Protein AF-A0AAD7MAL5-F1 (afdb_monomer_lite)

pLDDT: mean 73.02, std 10.61, range [38.44, 83.94]

Organism: Mycena rosella (NCBI:txid1033263)

Structure (mmCIF, N/CA/C/O backbone):
data_AF-A0AAD7MAL5-F1
#
_entry.id   AF-A0AAD7MAL5-F1
#
loop_
_atom_site.group_PDB
_atom_site.id
_atom_site.type_symbol
_atom_site.label_atom_id
_atom_site.label_alt_id
_atom_site.label_comp_id
_atom_site.label_asym_id
_atom_site.label_entity_id
_atom_site.label_seq_id
_atom_site.pdbx_PDB_ins_code
_atom_site.Cartn_x
_atom_site.Cartn_y
_atom_site.Cartn_z
_atom_site.occupancy
_atom_site.B_iso_or_equiv
_atom_site.auth_seq_id
_atom_site.auth_comp_id
_atom_site.auth_asym_id
_atom_site.auth_atom_id
_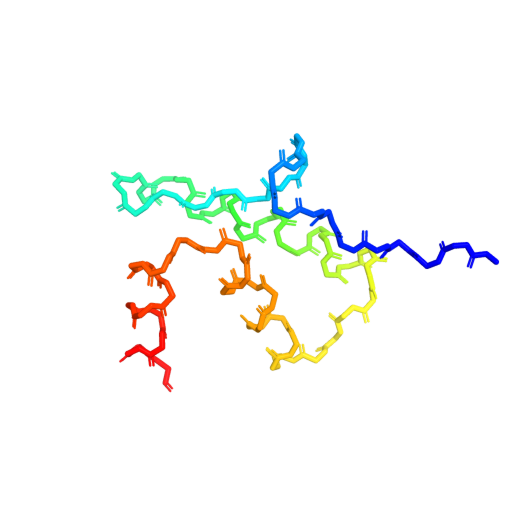atom_site.pdbx_PDB_model_num
ATOM 1 N N . MET A 1 1 ? -23.899 8.979 1.674 1.00 38.44 1 MET A N 1
ATOM 2 C CA . MET A 1 1 ? -22.560 9.561 1.900 1.00 38.44 1 MET A CA 1
ATOM 3 C C . MET A 1 1 ? -21.574 8.719 1.114 1.00 38.44 1 MET A C 1
ATOM 5 O O . MET A 1 1 ? -21.620 7.505 1.265 1.00 38.44 1 MET A O 1
ATOM 9 N N . ALA A 1 2 ? -20.793 9.313 0.210 1.00 43.75 2 ALA A N 1
ATOM 10 C CA . ALA A 1 2 ? -19.820 8.558 -0.574 1.00 43.75 2 ALA A CA 1
ATOM 11 C C . ALA A 1 2 ? -18.697 8.106 0.364 1.00 43.75 2 ALA A C 1
ATOM 13 O O . ALA A 1 2 ? -17.997 8.934 0.943 1.00 43.75 2 ALA A O 1
ATOM 14 N N . GLN A 1 3 ? -18.591 6.797 0.568 1.00 49.12 3 GLN A N 1
ATOM 15 C CA . GLN A 1 3 ? -17.442 6.194 1.230 1.00 49.12 3 GLN A CA 1
ATOM 16 C C . GLN A 1 3 ? -16.208 6.607 0.414 1.00 49.12 3 GLN A C 1
ATOM 18 O O . GLN A 1 3 ? -16.279 6.520 -0.815 1.00 49.12 3 GLN A O 1
ATOM 23 N N . PRO A 1 4 ? -15.128 7.119 1.027 1.00 54.22 4 PRO A N 1
ATOM 24 C CA . PRO A 1 4 ? -13.930 7.471 0.281 1.00 54.22 4 PRO A CA 1
ATOM 25 C C . PRO A 1 4 ? -13.402 6.197 -0.378 1.00 54.22 4 PRO A C 1
ATOM 27 O O . PRO A 1 4 ? -12.844 5.324 0.272 1.00 54.22 4 PRO A O 1
ATOM 30 N N . THR A 1 5 ? -13.657 6.059 -1.673 1.00 58.00 5 THR A N 1
ATOM 31 C CA . THR A 1 5 ? -13.100 4.996 -2.495 1.00 58.00 5 THR A CA 1
ATOM 32 C C . THR A 1 5 ? -11.624 5.294 -2.683 1.00 58.00 5 THR A C 1
ATOM 34 O O . THR A 1 5 ? -11.265 6.424 -3.023 1.00 58.00 5 THR A O 1
ATOM 37 N N . LEU A 1 6 ? -10.781 4.288 -2.450 1.00 66.62 6 LEU A N 1
ATOM 38 C CA . LEU A 1 6 ? -9.352 4.355 -2.745 1.00 66.62 6 LEU A CA 1
ATOM 39 C C . LEU A 1 6 ? -9.119 4.972 -4.132 1.00 66.62 6 LEU A C 1
ATOM 41 O O . LEU A 1 6 ? -9.867 4.641 -5.061 1.00 66.62 6 LEU A O 1
ATOM 45 N N . PRO A 1 7 ? -8.111 5.851 -4.282 1.00 60.50 7 PRO A N 1
ATOM 46 C CA . PRO A 1 7 ? -7.805 6.452 -5.574 1.00 60.50 7 PRO A CA 1
ATOM 47 C C . PRO A 1 7 ? -7.571 5.353 -6.616 1.00 60.50 7 PRO A C 1
ATOM 49 O O . PRO A 1 7 ? -6.961 4.319 -6.322 1.00 60.50 7 PRO A O 1
ATOM 52 N N . ALA A 1 8 ? -8.090 5.553 -7.827 1.00 58.28 8 ALA A N 1
ATOM 53 C CA . ALA A 1 8 ? -7.863 4.614 -8.914 1.00 58.28 8 ALA A CA 1
ATOM 54 C C . ALA A 1 8 ? -6.372 4.624 -9.291 1.00 58.28 8 ALA A C 1
ATOM 56 O O . ALA A 1 8 ? -5.713 5.653 -9.173 1.00 58.28 8 ALA A O 1
ATOM 57 N N . ARG A 1 9 ? -5.828 3.481 -9.746 1.00 53.78 9 ARG A N 1
ATOM 58 C CA . ARG A 1 9 ? -4.438 3.394 -10.238 1.00 53.78 9 ARG A CA 1
ATOM 59 C C . ARG A 1 9 ? -4.208 4.495 -11.292 1.00 53.78 9 ARG A C 1
ATOM 61 O O . ARG A 1 9 ? -4.733 4.373 -12.395 1.00 53.78 9 ARG A O 1
ATOM 68 N N . GLY A 1 10 ? -3.423 5.526 -10.966 1.00 52.88 10 GLY A N 1
ATOM 69 C CA . GLY A 1 10 ? -3.060 6.610 -11.894 1.00 52.88 10 GLY A CA 1
ATOM 70 C C . GLY A 1 10 ? -3.637 7.991 -11.563 1.00 52.88 10 GLY A C 1
ATOM 71 O O . GLY A 1 10 ? -3.288 8.958 -12.235 1.00 52.88 10 GLY A O 1
ATOM 72 N N . ASP A 1 11 ? -4.461 8.120 -10.520 1.00 57.31 11 ASP A N 1
ATOM 73 C CA . ASP A 1 11 ? -4.817 9.422 -9.946 1.00 57.31 11 ASP A CA 1
ATOM 74 C C . ASP A 1 11 ? -3.591 10.101 -9.313 1.00 57.31 11 ASP A C 1
ATOM 76 O O . ASP A 1 11 ? -2.710 9.426 -8.778 1.00 57.31 11 ASP A O 1
ATOM 80 N N . CYS A 1 12 ? -3.552 11.437 -9.277 1.00 55.75 12 CYS A N 1
ATOM 81 C CA . CYS A 1 12 ? -2.445 12.204 -8.678 1.00 55.75 12 CYS A CA 1
ATOM 82 C C . CYS A 1 12 ? -2.186 11.894 -7.191 1.00 55.75 12 CYS A C 1
ATOM 84 O O . CYS A 1 12 ? -1.155 12.291 -6.659 1.00 55.75 12 CYS A O 1
ATOM 86 N N . ASN A 1 13 ? -3.116 11.206 -6.524 1.00 59.19 13 ASN A N 1
ATOM 87 C CA . ASN A 1 13 ? -3.009 10.790 -5.127 1.00 59.19 13 ASN A CA 1
ATOM 88 C C . ASN A 1 13 ? -2.735 9.281 -4.966 1.00 59.19 13 ASN A C 1
ATOM 90 O O . ASN A 1 13 ? -2.902 8.732 -3.875 1.00 59.19 13 ASN A O 1
ATOM 94 N N . THR A 1 14 ? -2.399 8.595 -6.062 1.00 65.94 14 THR A N 1
ATOM 95 C CA . THR A 1 14 ? -2.052 7.174 -6.055 1.00 65.94 14 THR A CA 1
ATOM 96 C C . THR A 1 14 ? -0.630 7.024 -5.530 1.00 65.94 14 THR A C 1
ATOM 98 O O . THR A 1 14 ? 0.292 7.542 -6.163 1.00 65.94 14 THR A O 1
ATOM 101 N N . PRO A 1 15 ? -0.412 6.309 -4.416 1.00 67.50 15 PRO A N 1
ATOM 102 C CA . PRO A 1 15 ? 0.938 6.007 -3.975 1.00 67.50 15 PRO A CA 1
ATOM 103 C C . PRO A 1 15 ? 1.615 5.126 -5.024 1.00 67.50 15 PRO A C 1
ATOM 105 O O . PRO A 1 15 ? 1.175 4.012 -5.281 1.00 67.50 15 PRO A O 1
ATOM 108 N N . THR A 1 16 ? 2.676 5.617 -5.653 1.00 70.38 16 THR A N 1
ATOM 109 C CA . THR A 1 16 ? 3.513 4.817 -6.553 1.00 70.38 16 THR A CA 1
ATOM 110 C C . THR A 1 16 ? 4.767 4.400 -5.817 1.00 70.38 16 THR A C 1
ATOM 112 O O . THR A 1 16 ? 5.476 5.242 -5.266 1.00 70.38 16 THR A O 1
ATOM 115 N N . PHE A 1 17 ? 5.053 3.105 -5.824 1.00 72.25 17 PHE A N 1
ATOM 116 C CA . PHE A 1 17 ? 6.340 2.599 -5.384 1.00 72.25 17 PHE A CA 1
ATOM 117 C C . PHE A 1 17 ? 7.218 2.358 -6.603 1.00 72.25 17 PHE A C 1
ATOM 119 O O . PHE A 1 17 ? 6.782 1.731 -7.569 1.00 72.25 17 PHE A O 1
ATOM 126 N N . ASP A 1 18 ? 8.453 2.841 -6.537 1.00 74.25 18 ASP A N 1
ATOM 127 C CA . ASP A 1 18 ? 9.466 2.539 -7.532 1.00 74.25 18 ASP A CA 1
ATOM 128 C C . ASP A 1 18 ? 10.591 1.747 -6.867 1.00 74.25 18 ASP A C 1
ATOM 130 O O . ASP A 1 18 ? 11.337 2.262 -6.029 1.00 74.25 18 ASP A O 1
ATOM 134 N N . SER A 1 19 ? 10.725 0.480 -7.255 1.00 69.25 19 SER A N 1
ATOM 135 C CA . SER A 1 19 ? 11.754 -0.422 -6.727 1.00 69.25 19 SER A CA 1
ATOM 136 C C . SER A 1 19 ? 13.183 0.040 -7.007 1.00 69.25 19 SER A C 1
ATOM 138 O O . SER A 1 19 ? 14.117 -0.440 -6.369 1.00 69.25 19 SER A O 1
ATOM 140 N N . THR A 1 20 ? 13.389 0.980 -7.935 1.00 76.38 20 THR A N 1
ATOM 141 C CA . THR A 1 20 ? 14.711 1.576 -8.180 1.00 76.38 20 THR A CA 1
ATOM 142 C C . THR A 1 20 ? 15.068 2.655 -7.155 1.00 76.38 20 THR A C 1
ATOM 144 O O . THR A 1 20 ? 16.234 3.040 -7.044 1.00 76.38 20 THR A O 1
ATOM 147 N N . LYS A 1 21 ? 14.093 3.121 -6.362 1.00 76.12 21 LYS A N 1
ATOM 148 C CA . LYS A 1 21 ? 14.250 4.196 -5.379 1.00 76.12 21 LYS A CA 1
ATOM 149 C C . LYS A 1 21 ? 13.764 3.759 -3.992 1.00 76.12 21 LYS A C 1
ATOM 151 O O . LYS A 1 21 ? 12.726 4.215 -3.513 1.00 76.12 21 LYS A O 1
ATOM 156 N N . PRO A 1 22 ? 14.574 2.986 -3.249 1.00 73.69 22 PRO A N 1
ATOM 157 C CA . PRO A 1 22 ? 14.224 2.541 -1.896 1.00 73.69 22 PRO A CA 1
ATOM 158 C C . PRO A 1 22 ? 14.004 3.694 -0.900 1.00 73.69 22 PRO A C 1
ATOM 160 O O . PRO A 1 22 ? 13.387 3.504 0.142 1.00 73.69 22 PRO A O 1
ATOM 163 N N . ARG A 1 23 ? 14.466 4.913 -1.214 1.00 79.00 23 ARG A N 1
ATOM 164 C CA . ARG A 1 23 ? 14.198 6.119 -0.410 1.00 79.00 23 ARG A CA 1
ATOM 165 C C . ARG A 1 23 ? 12.736 6.569 -0.452 1.00 79.00 23 ARG A C 1
ATOM 167 O O . ARG A 1 23 ? 12.315 7.278 0.455 1.00 79.00 23 ARG A O 1
ATOM 174 N N . GLU A 1 24 ? 11.975 6.171 -1.470 1.00 79.38 24 GLU A N 1
ATOM 175 C CA . GLU A 1 24 ? 10.545 6.483 -1.577 1.00 79.38 24 GLU A CA 1
ATOM 176 C C . GLU A 1 24 ? 9.671 5.455 -0.840 1.00 79.38 24 GLU A C 1
ATOM 178 O O . GLU A 1 24 ? 8.500 5.725 -0.594 1.00 79.38 24 GLU A O 1
ATOM 183 N N . LEU A 1 25 ? 10.244 4.330 -0.388 1.00 80.06 25 LEU A N 1
ATOM 184 C CA . LEU A 1 25 ? 9.564 3.301 0.406 1.00 80.06 25 LEU A CA 1
ATOM 185 C C . LEU A 1 25 ? 8.846 3.866 1.655 1.00 80.06 25 LEU A C 1
ATOM 187 O O . LEU A 1 25 ? 7.647 3.629 1.793 1.00 80.06 25 LEU A O 1
ATOM 191 N N . PRO A 1 26 ? 9.496 4.638 2.555 1.00 81.00 26 PRO A N 1
ATOM 192 C CA . PRO A 1 26 ? 8.804 5.203 3.718 1.00 81.00 26 PRO A CA 1
ATOM 193 C C . PRO A 1 26 ? 7.701 6.196 3.332 1.00 81.00 26 PRO A C 1
ATOM 195 O O . PRO A 1 26 ? 6.700 6.302 4.035 1.00 81.00 26 PRO A O 1
ATOM 198 N N . ARG A 1 27 ? 7.854 6.906 2.207 1.00 81.44 27 ARG A N 1
ATOM 199 C CA . ARG A 1 27 ? 6.824 7.821 1.706 1.00 81.44 27 ARG A CA 1
ATOM 200 C C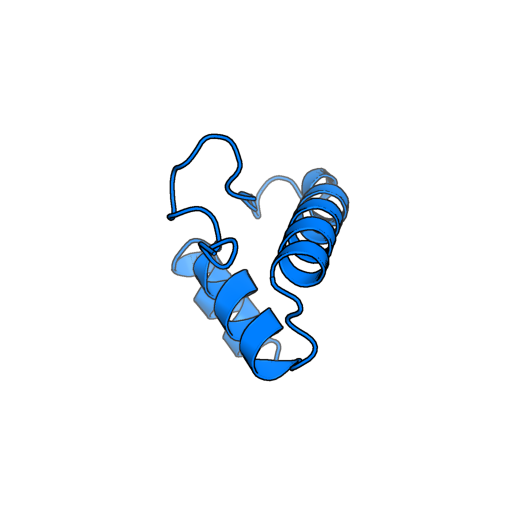 . ARG A 1 27 ? 5.605 7.045 1.213 1.00 81.44 27 ARG A C 1
ATOM 202 O O . ARG A 1 27 ? 4.498 7.334 1.641 1.00 81.44 27 ARG A O 1
ATOM 209 N N . TYR A 1 28 ? 5.840 5.992 0.434 1.00 81.06 28 TYR A N 1
ATOM 210 C CA . TYR A 1 28 ? 4.815 5.068 -0.037 1.00 81.06 28 TYR A CA 1
ATOM 211 C C . TYR A 1 28 ? 4.012 4.443 1.116 1.00 81.06 28 TYR A C 1
ATOM 213 O O . TYR A 1 28 ? 2.784 4.438 1.067 1.00 81.06 28 TYR A O 1
ATOM 221 N N . PHE A 1 29 ? 4.674 3.985 2.186 1.00 80.94 29 PHE A N 1
ATOM 222 C CA . PHE A 1 29 ? 3.976 3.490 3.380 1.00 80.94 29 PHE A CA 1
ATOM 223 C C . PHE A 1 29 ? 3.121 4.567 4.058 1.00 80.94 29 PHE A C 1
ATOM 225 O O . PHE A 1 29 ? 1.988 4.286 4.436 1.00 80.94 29 PHE A O 1
ATOM 232 N N . SER A 1 30 ? 3.626 5.798 4.160 1.00 82.88 30 SER A N 1
ATOM 233 C CA . SER A 1 30 ? 2.889 6.921 4.754 1.00 82.88 30 SER A CA 1
ATOM 234 C C . SER A 1 30 ? 1.626 7.273 3.951 1.00 82.88 30 SER A C 1
ATOM 236 O O . SER A 1 30 ? 0.546 7.450 4.518 1.00 82.88 30 SER A O 1
ATOM 238 N N . ASP A 1 31 ? 1.725 7.287 2.618 1.00 81.00 31 ASP A N 1
ATOM 239 C CA . ASP A 1 31 ? 0.574 7.478 1.731 1.00 81.00 31 ASP A CA 1
ATOM 240 C C . ASP A 1 31 ? -0.435 6.316 1.841 1.00 81.00 31 ASP A C 1
ATOM 242 O O . ASP A 1 31 ? -1.647 6.546 1.893 1.00 81.00 31 ASP A O 1
ATOM 246 N N . LEU A 1 32 ? 0.033 5.065 1.940 1.00 79.44 32 LEU A N 1
ATOM 247 C CA . LEU A 1 32 ? -0.833 3.905 2.181 1.00 79.44 32 LEU A CA 1
ATOM 248 C C . LEU A 1 32 ? -1.571 4.002 3.523 1.00 79.44 32 LEU A C 1
ATOM 250 O O . LEU A 1 32 ? -2.781 3.786 3.562 1.00 79.44 32 LEU A O 1
ATOM 254 N N . GLU A 1 33 ? -0.886 4.351 4.614 1.00 82.06 33 GLU A N 1
ATOM 255 C CA . GLU A 1 33 ? -1.507 4.522 5.933 1.00 82.06 33 GLU A CA 1
ATOM 256 C C . GLU A 1 33 ? -2.559 5.631 5.938 1.00 82.06 33 GLU A C 1
ATOM 258 O O . GLU A 1 33 ? -3.633 5.464 6.526 1.00 82.06 33 GLU A O 1
ATOM 263 N N . PHE A 1 34 ? -2.299 6.736 5.236 1.00 82.19 34 PHE A N 1
ATOM 264 C CA . PHE A 1 34 ? -3.271 7.810 5.063 1.00 82.19 34 PHE A CA 1
ATOM 265 C C . PHE A 1 34 ? -4.535 7.312 4.350 1.00 82.19 34 PHE A C 1
ATOM 267 O O . PHE A 1 34 ? -5.657 7.579 4.792 1.00 82.19 34 PHE A O 1
ATOM 274 N N . HIS A 1 35 ? -4.372 6.532 3.281 1.00 78.12 35 HIS A N 1
ATOM 275 C CA . HIS A 1 35 ? -5.486 5.938 2.543 1.00 78.12 35 HIS A CA 1
ATOM 276 C C . HIS A 1 35 ? -6.246 4.888 3.350 1.00 78.12 35 HIS A C 1
ATOM 278 O O . HIS A 1 35 ? -7.478 4.918 3.367 1.00 78.12 35 HIS A O 1
ATOM 284 N N . PHE A 1 36 ? -5.549 4.007 4.068 1.00 81.00 36 PHE A N 1
ATOM 285 C CA . PHE A 1 36 ? -6.173 3.013 4.944 1.00 81.00 36 PHE A CA 1
ATOM 286 C C . PHE A 1 36 ? -6.960 3.667 6.072 1.00 81.00 36 PHE A C 1
ATOM 288 O O . PHE A 1 36 ? -8.088 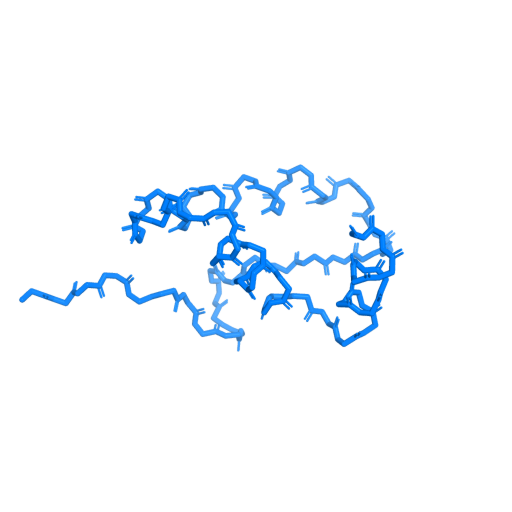3.258 6.340 1.00 81.00 36 PHE A O 1
ATOM 295 N N . THR A 1 37 ? -6.411 4.721 6.677 1.0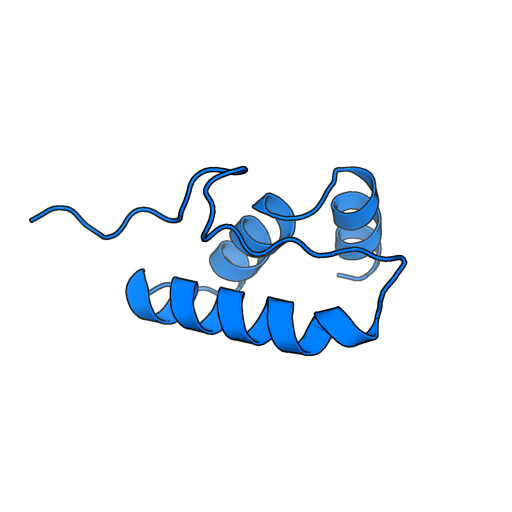0 82.69 37 THR A N 1
ATOM 296 C CA . THR A 1 37 ? -7.087 5.498 7.722 1.00 82.69 37 THR A CA 1
ATOM 297 C C . THR A 1 37 ? -8.344 6.168 7.179 1.00 82.69 37 THR A C 1
ATOM 299 O O . THR A 1 37 ? -9.398 6.095 7.806 1.00 82.69 37 THR A O 1
ATOM 302 N N . ARG A 1 38 ? -8.277 6.768 5.982 1.00 81.56 38 ARG A N 1
ATOM 303 C CA . ARG A 1 38 ? -9.448 7.388 5.341 1.00 81.56 38 ARG A CA 1
ATOM 304 C C . ARG A 1 38 ? -10.519 6.376 4.949 1.00 81.56 38 ARG A C 1
ATOM 306 O O . ARG A 1 38 ? -11.698 6.686 5.074 1.00 81.56 38 ARG A O 1
ATOM 313 N N . CYS A 1 39 ? -10.121 5.199 4.478 1.00 75.81 39 CYS A N 1
ATOM 314 C CA . CYS A 1 39 ? -11.041 4.142 4.059 1.00 75.81 39 CYS A CA 1
ATOM 315 C C . CYS A 1 39 ? -11.488 3.243 5.222 1.00 75.81 39 CYS A C 1
ATOM 317 O O . CYS A 1 39 ? -12.322 2.365 5.027 1.00 75.81 39 CYS A O 1
ATOM 319 N N . THR A 1 40 ? -10.985 3.471 6.441 1.00 80.31 40 THR A N 1
ATOM 320 C CA . THR A 1 40 ? -11.250 2.630 7.624 1.00 80.31 40 THR A CA 1
ATOM 321 C C . THR A 1 40 ? -10.840 1.165 7.426 1.00 80.31 40 THR A C 1
ATOM 323 O O . THR A 1 40 ? -11.426 0.254 8.007 1.00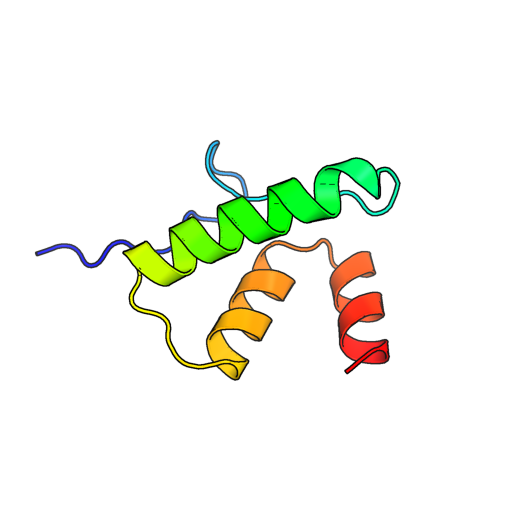 80.31 40 THR A O 1
ATOM 326 N N . ILE A 1 41 ? -9.823 0.920 6.596 1.00 80.44 41 ILE A N 1
ATOM 327 C CA . ILE A 1 41 ? -9.340 -0.428 6.292 1.00 80.44 41 ILE A CA 1
ATOM 328 C C . ILE A 1 41 ? -8.460 -0.873 7.452 1.00 80.44 41 ILE A C 1
ATOM 330 O O . ILE A 1 41 ? -7.317 -0.440 7.599 1.00 80.44 41 ILE A O 1
ATOM 334 N N . THR A 1 42 ? -9.014 -1.720 8.308 1.00 79.69 42 THR A N 1
ATOM 335 C CA . THR A 1 42 ? -8.317 -2.321 9.451 1.00 79.69 42 THR A CA 1
ATOM 336 C C . THR A 1 42 ? -7.761 -3.701 9.127 1.00 79.69 42 THR A C 1
ATOM 338 O O . THR A 1 42 ? -6.787 -4.113 9.755 1.00 79.69 42 THR A O 1
ATOM 341 N N . ASP A 1 43 ? -8.326 -4.372 8.123 1.00 83.94 43 ASP A N 1
ATOM 342 C CA . ASP A 1 43 ? -7.930 -5.718 7.732 1.00 83.94 43 ASP A CA 1
ATOM 343 C C . ASP A 1 43 ? -6.562 -5.737 7.036 1.00 83.94 43 ASP A C 1
ATOM 345 O O . ASP A 1 43 ? -6.300 -4.985 6.095 1.00 83.94 43 ASP A O 1
ATOM 349 N N . ALA A 1 44 ? -5.664 -6.592 7.524 1.00 80.75 44 ALA A N 1
ATOM 350 C CA . ALA A 1 44 ? -4.304 -6.687 7.007 1.00 80.75 44 ALA A CA 1
ATOM 351 C C . ALA A 1 44 ? -4.247 -7.307 5.601 1.00 80.75 44 ALA A C 1
ATOM 353 O O . ALA A 1 44 ? -3.382 -6.922 4.811 1.00 80.75 44 ALA A O 1
ATOM 354 N N . ALA A 1 45 ? -5.164 -8.220 5.266 1.00 79.75 45 ALA A N 1
ATOM 355 C CA . ALA A 1 45 ? -5.242 -8.812 3.935 1.00 79.75 45 ALA A CA 1
ATOM 356 C C . ALA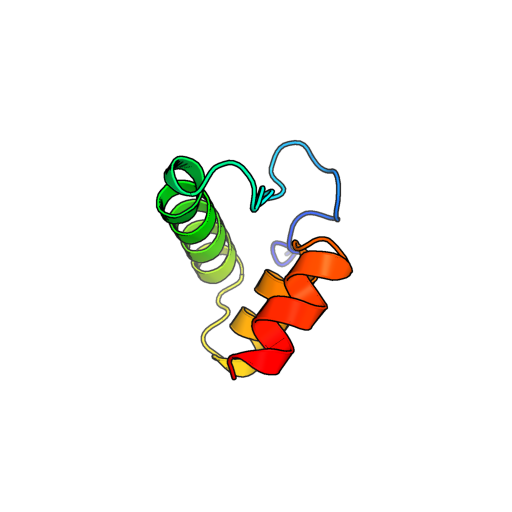 A 1 45 ? -5.754 -7.785 2.917 1.00 79.75 45 ALA A C 1
ATOM 358 O O . ALA A 1 45 ? -5.151 -7.640 1.855 1.00 79.75 45 ALA A O 1
ATOM 359 N N . GLU A 1 46 ? -6.761 -6.984 3.272 1.00 80.50 46 GLU A N 1
ATOM 360 C CA . GLU A 1 46 ? -7.236 -5.872 2.441 1.00 80.50 46 GLU A CA 1
ATOM 361 C C . GLU A 1 46 ? -6.144 -4.816 2.257 1.00 80.50 46 GLU A C 1
ATOM 363 O O . GLU A 1 46 ? -5.879 -4.388 1.133 1.00 80.50 46 GLU A O 1
ATOM 368 N N . LYS A 1 47 ? -5.421 -4.448 3.325 1.00 81.31 47 LYS A N 1
ATOM 369 C CA . LYS A 1 47 ? -4.257 -3.550 3.217 1.00 81.31 47 LYS A CA 1
ATOM 370 C C . LYS A 1 47 ? -3.217 -4.088 2.239 1.00 81.31 47 LYS A C 1
ATOM 372 O O . LYS A 1 47 ? -2.744 -3.339 1.386 1.00 81.31 47 LYS A O 1
ATOM 377 N N . LYS A 1 48 ? -2.879 -5.379 2.327 1.00 80.31 48 LYS A N 1
ATOM 378 C CA . LYS A 1 48 ? -1.913 -6.020 1.423 1.00 80.31 48 LYS A CA 1
ATOM 379 C C . LYS A 1 48 ? -2.431 -6.049 -0.017 1.00 80.31 48 LYS A C 1
ATOM 381 O O . LYS A 1 48 ? -1.688 -5.721 -0.942 1.00 80.31 48 LYS A O 1
ATOM 386 N N . SER A 1 49 ? -3.704 -6.378 -0.212 1.00 81.06 49 SER A N 1
ATOM 387 C CA . SER A 1 49 ? -4.360 -6.413 -1.523 1.00 81.06 49 SER A CA 1
ATOM 388 C C . SER A 1 49 ? -4.376 -5.027 -2.172 1.00 81.06 49 SER A C 1
ATOM 390 O O . SER A 1 49 ? -4.072 -4.866 -3.350 1.00 81.06 49 SER A O 1
ATOM 392 N N . HIS A 1 50 ? -4.615 -3.977 -1.387 1.00 77.31 50 HIS A N 1
ATOM 393 C CA . HIS A 1 50 ? -4.548 -2.601 -1.863 1.00 77.31 50 HIS A CA 1
ATOM 394 C C . HIS A 1 50 ? -3.123 -2.118 -2.120 1.00 77.31 50 HIS A C 1
ATOM 396 O O . HIS A 1 50 ? -2.888 -1.502 -3.155 1.00 77.31 50 HIS A O 1
ATOM 402 N N . ALA A 1 51 ? -2.166 -2.429 -1.244 1.00 79.06 51 ALA A N 1
ATOM 403 C CA . ALA A 1 51 ? -0.758 -2.102 -1.455 1.00 79.06 51 ALA A CA 1
ATOM 404 C C . ALA A 1 51 ? -0.240 -2.747 -2.750 1.00 79.06 51 ALA A C 1
ATOM 406 O O . ALA A 1 51 ? 0.229 -2.051 -3.645 1.00 79.06 51 ALA A O 1
ATOM 407 N N . THR A 1 52 ? -0.450 -4.053 -2.931 1.00 78.00 52 THR A N 1
ATOM 408 C CA . THR A 1 52 ? -0.120 -4.755 -4.184 1.00 78.00 52 THR A CA 1
ATOM 409 C C . THR A 1 52 ? -0.914 -4.209 -5.372 1.00 78.00 52 THR A C 1
ATOM 411 O O . THR A 1 52 ? -0.374 -4.061 -6.467 1.00 78.00 52 THR A O 1
ATOM 414 N N . ARG A 1 53 ? -2.157 -3.756 -5.166 1.00 75.69 53 ARG A N 1
ATOM 415 C CA . ARG A 1 53 ? -2.909 -3.010 -6.179 1.00 75.69 53 ARG A CA 1
ATOM 416 C C . ARG A 1 53 ? -2.289 -1.647 -6.509 1.00 75.69 53 ARG A C 1
ATOM 418 O O . ARG A 1 53 ? -2.688 -1.086 -7.506 1.00 75.69 53 ARG A O 1
ATOM 425 N N . PHE A 1 54 ? -1.298 -1.107 -5.826 1.00 72.94 54 PHE A N 1
ATOM 426 C CA . PHE A 1 54 ? -0.590 0.092 -6.305 1.00 72.94 54 PHE A CA 1
ATOM 427 C C . PHE A 1 54 ? 0.778 -0.210 -6.920 1.00 72.94 54 PHE A C 1
ATOM 429 O O . PHE A 1 54 ? 1.343 0.625 -7.624 1.00 72.94 54 PHE A O 1
ATOM 436 N N . LEU A 1 55 ? 1.277 -1.422 -6.699 1.00 74.88 55 LEU A N 1
ATOM 437 C CA . LEU A 1 55 ? 2.530 -1.909 -7.249 1.00 74.88 55 LEU A CA 1
ATOM 438 C C . LEU A 1 55 ? 2.397 -2.276 -8.734 1.00 74.88 55 LEU A C 1
ATOM 440 O O . LEU A 1 55 ? 1.336 -2.694 -9.215 1.00 74.88 55 LEU A O 1
ATOM 444 N N . SER A 1 56 ? 3.508 -2.150 -9.462 1.00 74.31 56 SER A N 1
ATOM 445 C CA . SER A 1 56 ? 3.631 -2.736 -10.797 1.00 74.31 56 SER A CA 1
ATOM 446 C C . SER A 1 56 ? 3.623 -4.260 -10.702 1.00 74.31 56 SER A C 1
ATOM 448 O O . SER A 1 56 ? 4.003 -4.819 -9.678 1.00 74.31 56 SER A O 1
ATOM 450 N N . VAL A 1 57 ? 3.261 -4.948 -11.789 1.00 77.44 57 VAL A N 1
ATOM 451 C CA . VAL A 1 57 ? 3.212 -6.425 -11.838 1.00 77.44 57 VAL A CA 1
ATOM 452 C C . VAL A 1 57 ? 4.517 -7.061 -11.339 1.00 77.44 57 VAL A C 1
ATOM 454 O O . VAL A 1 57 ? 4.481 -8.035 -10.598 1.00 77.44 57 VAL A O 1
ATOM 457 N N . ARG A 1 58 ? 5.668 -6.463 -11.676 1.00 78.88 58 ARG A N 1
ATOM 458 C CA . ARG A 1 58 ? 6.989 -6.923 -11.222 1.00 78.88 58 ARG A CA 1
ATOM 459 C C . ARG A 1 58 ? 7.178 -6.826 -9.705 1.00 78.88 58 ARG A C 1
ATOM 461 O O . ARG A 1 58 ? 7.806 -7.687 -9.107 1.00 78.88 58 ARG A O 1
ATOM 468 N N . ASP A 1 59 ? 6.654 -5.772 -9.094 1.00 76.38 59 ASP A N 1
ATOM 469 C CA . ASP A 1 59 ? 6.802 -5.532 -7.660 1.00 76.38 59 ASP A CA 1
ATOM 470 C C . ASP A 1 59 ? 5.738 -6.296 -6.864 1.00 76.38 59 ASP A C 1
ATOM 472 O O . ASP A 1 59 ? 6.016 -6.733 -5.753 1.00 76.38 59 ASP A O 1
ATOM 476 N N . GLN A 1 60 ? 4.556 -6.530 -7.451 1.00 79.56 60 GLN A N 1
ATOM 477 C CA . GLN A 1 60 ? 3.573 -7.472 -6.911 1.00 79.56 60 GLN A CA 1
ATOM 478 C C . GLN A 1 60 ? 4.165 -8.876 -6.800 1.00 79.56 60 GLN A C 1
ATOM 480 O O . GLN A 1 60 ? 4.074 -9.467 -5.733 1.00 79.56 60 GLN A O 1
ATOM 485 N N . ASP A 1 61 ? 4.800 -9.377 -7.862 1.00 80.50 61 ASP A N 1
ATOM 486 C CA . ASP A 1 61 ? 5.459 -10.689 -7.864 1.00 80.50 61 ASP A CA 1
ATOM 487 C C . ASP A 1 61 ? 6.544 -10.778 -6.778 1.00 80.50 61 ASP A C 1
ATOM 489 O O . ASP A 1 61 ? 6.548 -11.702 -5.968 1.00 80.50 61 ASP A O 1
ATOM 493 N N . ALA A 1 62 ? 7.390 -9.747 -6.671 1.00 80.12 62 ALA A N 1
ATOM 494 C CA . ALA A 1 62 ? 8.414 -9.678 -5.632 1.00 80.12 62 ALA A CA 1
ATOM 495 C C . ALA A 1 62 ? 7.826 -9.659 -4.207 1.00 80.12 62 ALA A C 1
ATOM 497 O O . ALA A 1 62 ? 8.389 -10.268 -3.304 1.00 80.12 62 ALA A O 1
ATOM 498 N N . TRP A 1 63 ? 6.705 -8.968 -3.987 1.00 76.25 63 TRP A N 1
ATOM 499 C CA . TRP A 1 63 ? 6.039 -8.903 -2.682 1.00 76.25 63 TRP A CA 1
ATOM 500 C C . TRP A 1 63 ? 5.269 -10.178 -2.333 1.00 76.25 63 TRP A C 1
ATOM 502 O O . TRP A 1 63 ? 5.217 -10.554 -1.165 1.00 76.25 63 TRP A O 1
ATOM 512 N N . GLU A 1 64 ? 4.674 -10.844 -3.320 1.00 75.38 64 GLU A N 1
ATOM 513 C CA . GLU A 1 64 ? 4.038 -12.153 -3.146 1.00 75.38 64 GLU A CA 1
ATOM 514 C C . GLU A 1 64 ? 5.081 -13.233 -2.843 1.00 75.38 64 GLU A C 1
ATOM 516 O O . GLU A 1 64 ? 4.820 -14.105 -2.025 1.00 75.38 64 GLU A O 1
ATOM 521 N N . ALA A 1 65 ? 6.288 -13.130 -3.409 1.00 78.75 65 ALA A N 1
ATOM 522 C CA . ALA A 1 65 ? 7.404 -14.022 -3.093 1.00 78.75 65 ALA A CA 1
ATOM 523 C C . ALA A 1 65 ? 8.008 -13.809 -1.687 1.00 78.75 65 ALA A C 1
ATOM 525 O O . ALA A 1 65 ? 8.743 -14.670 -1.206 1.00 78.75 65 ALA A O 1
ATOM 526 N N . LEU A 1 66 ? 7.743 -12.665 -1.044 1.00 69.62 66 LEU A N 1
ATOM 527 C CA . LEU A 1 66 ? 8.248 -12.318 0.294 1.00 69.62 66 LEU A CA 1
ATOM 528 C C . LEU A 1 66 ? 7.262 -12.633 1.433 1.00 69.62 66 LEU A C 1
ATOM 530 O O . LEU A 1 66 ? 7.658 -12.544 2.597 1.00 69.62 66 LEU A O 1
ATOM 534 N N . ALA A 1 67 ? 5.998 -12.921 1.115 1.00 56.12 67 ALA A N 1
ATOM 535 C CA . ALA A 1 67 ? 4.919 -13.142 2.080 1.00 56.12 67 ALA A CA 1
ATOM 536 C C . ALA A 1 67 ? 4.701 -14.625 2.391 1.00 56.12 67 ALA A C 1
ATOM 538 O O . ALA A 1 67 ? 4.300 -14.902 3.543 1.00 56.12 67 ALA A O 1
#

Sequence (67 aa):
MAQPTLPARGDCNTPTFDSTKPRELPRYFSDLEFHFTRCTITDAAEKKSHATRFLSVRDQDAWEALA

Radius of gyration: 11.97 Å; chains: 1; bounding box: 37×26×21 Å

Foldseek 3Di:
DDQPDQDQQPPPLQQADDPVCVVCVVVSVVSLVVRCVSNVPPDPVVSLVVSLNNYDPVVVVVVVVVD

Secondary structure (DSSP, 8-state):
--------TTSTTPPPP-TT-GGGHHHHHHHHHHHHHHHT---HHHHHHHHHTTS-HHHHHHHHTT-